Protein AF-A0A0J8R0P9-F1 (afdb_monomer_lite)

Radius of gyration: 19.66 Å; chains: 1; bounding box: 39×36×52 Å

Sequence (130 aa):
MTVRPAFATNIQVQLAQHKATQPESHWIKVVDLDAGGELAGAARWLVYERDPFKEGEEVVADWWPEASMGREFATKTLQQLDAPRGKMARRPHFMEMMPPTHLSPMWRPKGGKYSEGATVKPWETASNEA

Structure (mmCIF, N/CA/C/O backbone):
data_AF-A0A0J8R0P9-F1
#
_entry.id   AF-A0A0J8R0P9-F1
#
loop_
_atom_site.group_PDB
_atom_site.id
_atom_site.type_symbol
_atom_site.label_atom_id
_atom_site.label_alt_id
_atom_site.label_comp_id
_atom_site.label_asym_id
_atom_site.label_entity_id
_atom_site.label_seq_id
_atom_site.pdbx_PDB_ins_code
_atom_site.Cartn_x
_atom_site.Cartn_y
_atom_site.Cartn_z
_atom_site.occupancy
_atom_site.B_iso_or_equiv
_atom_site.auth_seq_id
_atom_site.auth_comp_id
_atom_site.auth_asym_id
_atom_site.auth_atom_id
_atom_site.pdbx_PDB_model_num
ATOM 1 N N . MET A 1 1 ? 15.960 18.352 -10.842 1.00 32.34 1 MET A N 1
ATOM 2 C CA . MET A 1 1 ? 15.691 18.324 -9.389 1.00 32.34 1 MET A CA 1
ATOM 3 C C . MET A 1 1 ? 14.177 18.297 -9.227 1.00 32.34 1 MET A C 1
ATOM 5 O O . MET A 1 1 ? 13.547 19.341 -9.293 1.00 32.34 1 MET A O 1
ATOM 9 N N . THR A 1 2 ? 13.573 17.108 -9.201 1.00 38.44 2 THR A N 1
ATOM 10 C CA . THR A 1 2 ? 12.108 16.968 -9.255 1.00 38.44 2 THR A CA 1
ATOM 11 C C . THR A 1 2 ? 11.535 17.192 -7.860 1.00 38.44 2 THR A C 1
ATOM 13 O O . THR A 1 2 ? 11.933 16.529 -6.903 1.00 38.44 2 THR A O 1
ATOM 16 N N . VAL A 1 3 ? 10.662 18.191 -7.744 1.00 38.06 3 VAL A N 1
ATOM 17 C CA . VAL A 1 3 ? 9.999 18.600 -6.502 1.00 38.06 3 VAL A CA 1
ATOM 18 C C . VAL A 1 3 ? 9.209 17.413 -5.952 1.00 38.06 3 VAL A C 1
ATOM 20 O O . VAL A 1 3 ? 8.414 16.809 -6.668 1.00 38.06 3 VAL A O 1
ATOM 23 N N . ARG A 1 4 ? 9.451 17.062 -4.683 1.00 50.00 4 ARG A N 1
ATOM 24 C CA . ARG A 1 4 ? 8.677 16.038 -3.971 1.00 50.00 4 ARG A CA 1
ATOM 25 C C . ARG A 1 4 ? 7.196 16.426 -4.032 1.00 50.00 4 ARG A C 1
ATOM 27 O O . ARG A 1 4 ? 6.881 17.541 -3.612 1.00 50.00 4 ARG A O 1
ATOM 34 N N . PRO A 1 5 ? 6.279 15.559 -4.490 1.00 44.97 5 PRO A N 1
ATOM 35 C CA . PRO A 1 5 ? 4.869 15.824 -4.274 1.00 44.97 5 PRO A CA 1
ATOM 36 C C . PRO A 1 5 ? 4.635 15.896 -2.764 1.00 44.97 5 PRO A C 1
ATOM 38 O O . PRO A 1 5 ? 5.071 15.024 -2.008 1.00 44.97 5 PRO A O 1
ATOM 41 N N . ALA A 1 6 ? 3.997 16.975 -2.317 1.00 53.84 6 ALA A N 1
ATOM 42 C CA . ALA A 1 6 ? 3.573 17.101 -0.934 1.00 53.84 6 ALA A CA 1
ATOM 43 C C . ALA A 1 6 ? 2.656 15.921 -0.576 1.00 53.84 6 ALA A C 1
ATOM 45 O O . ALA A 1 6 ? 1.973 15.360 -1.434 1.00 53.84 6 ALA A O 1
ATOM 46 N N . PHE A 1 7 ? 2.607 15.557 0.702 1.00 48.81 7 PHE A N 1
ATOM 47 C CA . PHE A 1 7 ? 1.774 14.472 1.227 1.00 48.81 7 PHE A CA 1
ATOM 48 C C . PHE A 1 7 ? 0.326 14.484 0.696 1.00 48.81 7 PHE A C 1
ATOM 50 O O . PHE A 1 7 ? -0.211 13.455 0.289 1.00 48.81 7 PHE A O 1
ATOM 57 N N . ALA A 1 8 ? -0.274 15.676 0.610 1.00 49.56 8 ALA A N 1
ATOM 58 C CA . ALA A 1 8 ? -1.619 15.883 0.080 1.00 49.56 8 ALA A CA 1
ATOM 59 C C . ALA A 1 8 ? -1.775 15.427 -1.384 1.00 49.56 8 ALA A C 1
ATOM 61 O O . ALA A 1 8 ? -2.808 14.872 -1.753 1.00 49.56 8 ALA A O 1
ATOM 62 N N . THR A 1 9 ? -0.743 15.598 -2.211 1.00 60.88 9 THR A N 1
ATOM 63 C CA . THR A 1 9 ? -0.730 15.135 -3.604 1.00 60.88 9 THR A CA 1
ATOM 64 C C . THR A 1 9 ? -0.722 13.610 -3.676 1.00 60.88 9 THR A C 1
ATOM 66 O O . THR A 1 9 ? -1.395 13.034 -4.525 1.00 60.88 9 THR A O 1
ATOM 69 N N . ASN A 1 10 ? -0.023 12.939 -2.757 1.00 63.88 10 ASN A N 1
ATOM 70 C CA . ASN A 1 10 ? 0.034 11.480 -2.733 1.00 63.88 10 ASN A CA 1
ATOM 71 C C . ASN A 1 10 ? -1.337 10.856 -2.405 1.00 63.88 10 ASN A C 1
ATOM 73 O O . ASN A 1 10 ? -1.749 9.911 -3.073 1.00 63.88 10 ASN A O 1
ATOM 77 N N . ILE A 1 11 ? -2.089 11.445 -1.467 1.00 67.38 11 ILE A N 1
ATOM 78 C CA . ILE A 1 11 ? -3.459 11.008 -1.142 1.00 67.38 11 ILE A CA 1
ATOM 79 C C . ILE A 1 11 ? -4.367 11.085 -2.374 1.00 67.38 11 ILE A C 1
ATOM 81 O O . ILE A 1 11 ? -5.100 10.140 -2.659 1.00 67.38 11 ILE A O 1
ATOM 85 N N . GLN A 1 12 ? -4.310 12.190 -3.124 1.00 67.81 12 GLN A N 1
ATOM 86 C CA . GLN A 1 12 ? -5.142 12.363 -4.319 1.00 67.81 12 GLN A CA 1
ATOM 87 C C . GLN A 1 12 ? -4.770 11.371 -5.426 1.00 67.81 12 GLN A C 1
ATOM 89 O O . GLN A 1 12 ? -5.660 10.809 -6.063 1.00 67.81 12 GLN A O 1
ATOM 94 N N . VAL A 1 13 ? -3.475 11.095 -5.609 1.00 72.19 13 VAL A N 1
ATOM 95 C CA . VAL A 1 13 ? -2.995 10.075 -6.554 1.00 72.19 13 VAL A CA 1
ATOM 96 C C . VAL A 1 13 ? -3.515 8.689 -6.172 1.00 72.19 13 VAL A C 1
ATOM 98 O O . VAL A 1 13 ? -4.085 8.000 -7.016 1.00 72.19 13 VAL A O 1
ATOM 101 N N . GLN A 1 14 ? -3.402 8.300 -4.901 1.00 74.00 14 GLN A N 1
ATOM 102 C CA . GLN A 1 14 ? -3.885 6.994 -4.444 1.00 74.00 14 GLN A CA 1
ATOM 103 C C . GLN A 1 14 ? -5.407 6.862 -4.538 1.00 74.00 14 GLN A C 1
ATOM 105 O O . GLN A 1 14 ? -5.912 5.80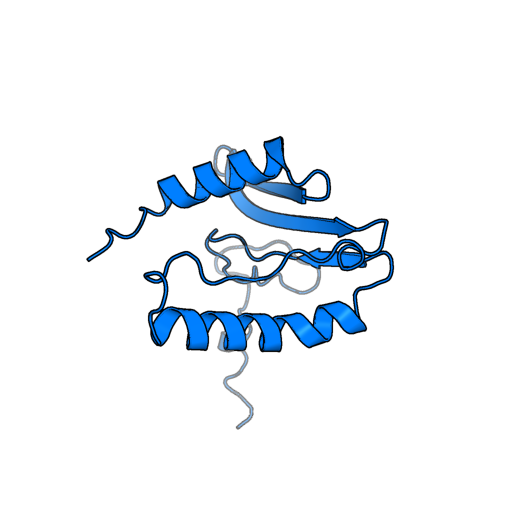2 -4.907 1.00 74.00 14 GLN A O 1
ATOM 110 N N . LEU A 1 15 ? -6.145 7.936 -4.243 1.00 75.12 15 LEU A N 1
ATOM 111 C CA . LEU A 1 15 ? -7.599 7.961 -4.385 1.00 75.12 15 LEU A CA 1
ATOM 112 C C . LEU A 1 15 ? -8.024 7.828 -5.852 1.00 75.12 15 LEU A C 1
ATOM 114 O O . LEU A 1 15 ? -8.968 7.095 -6.151 1.00 75.12 15 LEU A O 1
ATOM 118 N N . ALA A 1 16 ? -7.339 8.521 -6.764 1.00 78.75 16 ALA A N 1
ATOM 119 C CA . ALA A 1 16 ? -7.601 8.420 -8.194 1.00 78.75 16 ALA A CA 1
ATOM 120 C C . ALA A 1 16 ? -7.323 7.001 -8.713 1.00 78.75 16 ALA A C 1
ATOM 122 O O . ALA A 1 16 ? -8.177 6.427 -9.385 1.00 78.75 16 ALA A O 1
ATOM 123 N N . GLN A 1 17 ? -6.188 6.406 -8.333 1.00 74.81 17 GLN A N 1
ATOM 124 C CA . GLN A 1 17 ? -5.841 5.022 -8.678 1.00 74.81 17 GLN A CA 1
ATOM 125 C C . GLN A 1 17 ? -6.872 4.019 -8.152 1.00 74.81 17 GLN A C 1
ATOM 127 O O . GLN A 1 17 ? -7.348 3.174 -8.906 1.00 74.81 17 GLN A O 1
ATOM 132 N N . HIS A 1 18 ? -7.276 4.144 -6.884 1.00 78.56 18 HIS A N 1
ATOM 133 C CA . HIS A 1 18 ? -8.305 3.284 -6.299 1.00 78.56 18 HIS A CA 1
ATOM 134 C C . HIS A 1 18 ? -9.614 3.325 -7.099 1.00 78.56 18 HIS A C 1
ATOM 136 O O . HIS A 1 18 ? -10.188 2.277 -7.380 1.00 78.56 18 HIS A O 1
ATOM 142 N N . LYS A 1 19 ? -10.070 4.520 -7.494 1.00 79.69 19 LYS A N 1
ATOM 143 C CA . LYS A 1 19 ? -11.320 4.683 -8.250 1.00 79.69 19 LYS A CA 1
ATOM 144 C C . LYS A 1 19 ? -11.227 4.200 -9.696 1.00 79.69 19 LYS A C 1
ATOM 146 O O . LYS A 1 19 ? -12.232 3.755 -10.236 1.00 79.69 19 LYS A O 1
ATOM 151 N N . ALA A 1 20 ? -10.069 4.364 -10.331 1.00 79.31 20 ALA A N 1
ATOM 152 C CA . ALA A 1 20 ? -9.927 4.160 -11.767 1.00 79.31 20 ALA A CA 1
ATOM 153 C C . ALA A 1 20 ? -9.479 2.743 -12.139 1.00 79.31 20 ALA A C 1
ATOM 155 O O . ALA A 1 20 ? -9.955 2.209 -13.137 1.00 79.31 20 ALA A O 1
ATOM 156 N N . THR A 1 21 ? -8.549 2.154 -11.382 1.00 74.38 21 THR A N 1
ATOM 157 C CA . THR A 1 21 ? -7.785 0.990 -11.862 1.00 74.38 21 THR A CA 1
ATOM 158 C C . THR A 1 21 ? -7.614 -0.135 -10.846 1.00 74.38 21 THR A C 1
ATOM 160 O O . THR A 1 21 ? -7.014 -1.144 -11.190 1.00 74.38 21 THR A O 1
ATOM 163 N N . GLN A 1 22 ? -8.117 -0.000 -9.611 1.00 76.31 22 GLN A N 1
ATOM 164 C CA . GLN A 1 22 ? -7.904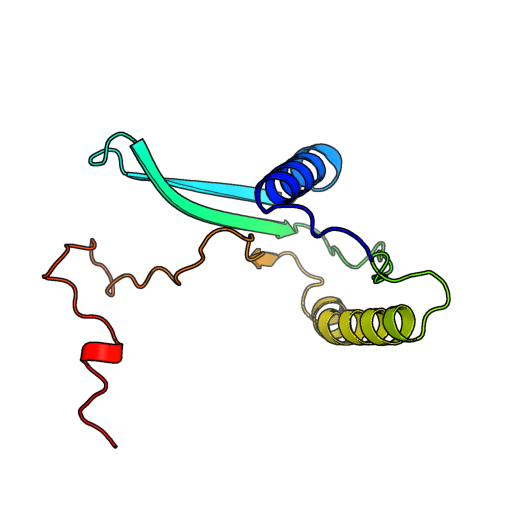 -1.001 -8.551 1.00 76.31 22 GLN A CA 1
ATOM 165 C C . GLN A 1 22 ? -9.214 -1.356 -7.829 1.00 76.31 22 GLN A C 1
ATOM 167 O O . GLN A 1 22 ? -9.419 -0.922 -6.686 1.00 76.31 22 GLN A O 1
ATOM 172 N N . PRO A 1 23 ? -10.114 -2.122 -8.478 1.00 81.69 23 PRO A N 1
ATOM 173 C CA . PRO A 1 23 ? -11.360 -2.584 -7.865 1.00 81.69 23 PRO A CA 1
ATOM 174 C C . PRO A 1 23 ? -11.138 -3.491 -6.644 1.00 81.69 23 PRO A C 1
ATOM 176 O O . PRO A 1 23 ? -12.001 -3.553 -5.774 1.00 81.69 23 PRO A O 1
ATOM 179 N N . GLU A 1 24 ? -9.978 -4.139 -6.534 1.00 85.44 24 GLU A N 1
ATOM 180 C CA . GLU A 1 24 ? -9.578 -4.983 -5.400 1.00 85.44 24 GLU A CA 1
ATOM 181 C C . GLU A 1 24 ? -9.223 -4.168 -4.154 1.00 85.44 24 GLU A C 1
ATOM 183 O O . GLU A 1 24 ? -9.027 -4.722 -3.075 1.00 85.44 24 GLU A O 1
ATOM 188 N N . SER A 1 25 ? -9.065 -2.851 -4.287 1.00 86.38 25 SER A N 1
ATOM 189 C CA . SER A 1 25 ? -8.660 -1.983 -3.190 1.00 86.38 25 SER A CA 1
ATOM 190 C C . SER A 1 25 ? -9.855 -1.626 -2.312 1.00 86.38 25 SER A C 1
ATOM 192 O O . SER A 1 25 ? -10.811 -1.012 -2.763 1.00 86.38 25 SER A O 1
ATOM 194 N N . HIS A 1 26 ? -9.746 -1.882 -1.016 1.00 84.50 26 HIS A N 1
ATOM 195 C CA . HIS A 1 26 ? -10.713 -1.501 0.003 1.00 84.50 26 HIS A CA 1
ATOM 196 C C . HIS A 1 26 ? -10.057 -0.576 1.022 1.00 84.50 26 HIS A C 1
ATOM 198 O O . HIS A 1 26 ? -9.010 -0.886 1.591 1.00 84.50 26 HIS A O 1
ATOM 204 N N . TRP A 1 27 ? -10.689 0.570 1.258 1.00 81.69 27 TRP A N 1
ATOM 205 C CA . TRP A 1 27 ? -10.242 1.551 2.239 1.00 81.69 27 TRP A CA 1
ATOM 206 C C . TRP A 1 27 ? -11.127 1.474 3.472 1.00 81.69 27 TRP A C 1
ATOM 208 O O . TRP A 1 27 ? -12.344 1.648 3.391 1.00 81.69 27 TRP A O 1
ATOM 218 N N . ILE A 1 28 ? -10.502 1.231 4.616 1.00 80.69 28 ILE A N 1
ATOM 219 C CA . ILE A 1 28 ? -11.168 1.143 5.910 1.00 80.69 28 ILE A CA 1
ATOM 220 C C . ILE A 1 28 ? -10.677 2.317 6.748 1.00 80.69 28 ILE A C 1
ATOM 222 O O . ILE A 1 28 ? -9.479 2.588 6.807 1.00 80.69 28 ILE A O 1
ATOM 226 N N . LYS A 1 29 ? -11.601 3.016 7.406 1.00 80.50 29 LYS A N 1
ATOM 227 C CA . LYS A 1 29 ? -11.283 4.076 8.364 1.00 80.50 29 LYS A CA 1
ATOM 228 C C . LYS A 1 29 ? -12.006 3.836 9.678 1.00 80.50 29 LYS A C 1
ATOM 230 O O . LYS A 1 29 ? -13.130 3.340 9.687 1.00 80.50 29 LYS A O 1
ATOM 235 N N . VAL A 1 30 ? -11.367 4.233 10.767 1.00 79.38 30 VAL A N 1
ATOM 236 C CA . VAL A 1 30 ? -11.939 4.252 12.110 1.00 79.38 30 VAL A CA 1
ATOM 237 C C . VAL A 1 30 ? -12.010 5.705 12.547 1.00 79.38 30 VAL A C 1
ATOM 239 O O . VAL A 1 30 ? -11.014 6.422 12.465 1.00 79.38 30 VAL A O 1
ATOM 242 N N . VAL A 1 31 ? -13.189 6.134 12.985 1.00 83.19 31 VAL A N 1
ATOM 243 C CA . VAL A 1 31 ? -13.411 7.466 13.550 1.00 83.19 31 VAL A CA 1
ATOM 244 C C . VAL A 1 31 ? -13.745 7.339 15.029 1.00 83.19 31 VAL A C 1
ATOM 246 O O . VAL A 1 31 ? -14.450 6.406 15.421 1.00 83.19 31 VAL A O 1
ATOM 249 N N . ASP A 1 32 ? -13.218 8.251 15.833 1.00 80.25 32 ASP A N 1
ATOM 250 C CA . ASP A 1 32 ? -13.555 8.379 17.243 1.00 80.25 32 ASP A CA 1
ATOM 251 C C . ASP A 1 32 ? -14.738 9.340 17.379 1.00 80.25 32 ASP A C 1
ATOM 253 O O . ASP A 1 32 ? -14.620 10.539 17.134 1.00 80.25 32 ASP A O 1
ATOM 257 N N . LEU A 1 33 ? -15.906 8.796 17.717 1.00 87.19 33 LEU A N 1
ATOM 258 C CA . LEU A 1 33 ? -17.134 9.580 17.851 1.00 87.19 33 LEU A CA 1
ATOM 259 C C . LEU A 1 33 ? -17.145 10.426 19.129 1.00 87.19 33 LEU A C 1
ATOM 261 O O . LEU A 1 33 ? -17.786 11.476 19.141 1.00 87.19 33 LEU A O 1
ATOM 265 N N . ASP A 1 34 ? -16.422 9.997 20.164 1.00 84.31 34 ASP A N 1
ATOM 266 C CA . ASP A 1 34 ? -16.321 10.712 21.436 1.00 84.31 34 ASP A CA 1
ATOM 267 C C . ASP A 1 34 ? -15.345 11.896 21.311 1.00 84.31 34 ASP A C 1
ATOM 269 O O . ASP A 1 34 ? -15.538 12.935 21.942 1.00 84.31 34 ASP A O 1
ATOM 273 N N . ALA A 1 35 ? -14.360 11.792 20.411 1.00 77.88 35 ALA A N 1
ATOM 274 C CA . ALA A 1 35 ? -13.474 12.883 20.000 1.00 77.88 35 ALA A CA 1
ATOM 275 C C . ALA A 1 35 ? -14.017 13.682 18.795 1.00 77.88 35 ALA A C 1
ATOM 277 O O . ALA A 1 35 ? -13.268 14.095 17.914 1.00 77.88 35 ALA A O 1
ATOM 278 N N . GLY A 1 36 ? -15.335 13.883 18.705 1.00 79.81 36 GLY A N 1
ATOM 279 C CA . GLY A 1 36 ? -15.927 14.757 17.681 1.00 79.81 36 GLY A CA 1
ATOM 280 C C . GLY A 1 36 ? -15.872 14.215 16.246 1.00 79.81 36 GLY A C 1
ATOM 281 O O . GLY A 1 36 ? -16.003 14.983 15.293 1.00 79.81 36 GLY A O 1
ATOM 282 N N . GLY A 1 37 ? -15.706 12.902 16.071 1.00 78.38 37 GLY A N 1
ATOM 283 C CA . GLY A 1 37 ? -15.656 12.249 14.761 1.00 78.38 37 GLY A CA 1
ATOM 284 C C . GLY A 1 37 ? -14.280 12.282 14.093 1.00 78.38 37 GLY A C 1
ATOM 285 O O . GLY A 1 37 ? -14.191 12.066 12.879 1.00 78.38 37 GLY A O 1
ATOM 286 N N . GLU A 1 38 ? -13.216 12.556 14.849 1.00 78.62 38 GLU A N 1
ATOM 287 C CA . GLU A 1 38 ? -11.849 12.587 14.331 1.00 78.62 38 GLU A CA 1
ATOM 288 C C . GLU A 1 38 ? -11.362 11.211 13.849 1.00 78.62 38 GLU A C 1
ATOM 290 O O . GLU A 1 38 ? -11.828 10.155 14.279 1.00 78.62 38 GLU A O 1
ATOM 295 N N . LEU A 1 39 ? -10.413 11.208 12.907 1.00 71.38 39 LEU A N 1
ATOM 296 C CA . LEU A 1 39 ? -9.860 9.982 12.334 1.00 71.38 39 LEU A CA 1
ATOM 297 C C . LEU A 1 39 ? -8.885 9.323 13.320 1.00 71.38 39 LEU A C 1
ATOM 299 O O . LEU A 1 39 ? -7.758 9.781 13.481 1.00 71.38 39 LEU A O 1
ATOM 303 N N . ALA A 1 40 ? -9.289 8.199 13.905 1.00 76.44 40 ALA A N 1
ATOM 304 C CA . ALA A 1 40 ? -8.457 7.414 14.816 1.00 76.44 40 ALA A CA 1
ATOM 305 C C . ALA A 1 40 ? -7.486 6.468 14.084 1.00 76.44 40 ALA A C 1
ATOM 307 O O . ALA A 1 40 ? -6.473 6.057 14.645 1.00 76.44 40 ALA A O 1
ATOM 308 N N . GLY A 1 41 ? -7.791 6.091 12.838 1.00 69.25 41 GLY A N 1
ATOM 309 C CA . GLY A 1 41 ? -6.920 5.238 12.029 1.00 69.25 41 GLY A CA 1
ATOM 310 C C . GLY A 1 41 ? -7.505 4.893 10.664 1.00 69.25 41 GLY A C 1
ATOM 311 O O . GLY A 1 41 ? -8.699 5.069 10.416 1.00 69.25 41 GLY A O 1
ATOM 312 N N . ALA A 1 42 ? -6.661 4.387 9.767 1.00 73.50 42 ALA A N 1
ATOM 313 C CA . ALA A 1 42 ? -7.077 3.898 8.459 1.00 73.50 42 ALA A CA 1
ATOM 314 C C . ALA A 1 42 ? -6.171 2.761 7.980 1.00 73.50 42 ALA A C 1
ATOM 316 O O . ALA A 1 42 ? -4.999 2.692 8.346 1.00 73.50 42 ALA A O 1
ATOM 317 N N . ALA A 1 43 ? -6.723 1.892 7.141 1.00 76.00 43 ALA A N 1
ATOM 318 C CA . ALA A 1 43 ? -6.006 0.817 6.476 1.00 76.00 43 ALA A CA 1
ATOM 319 C C . ALA A 1 43 ? -6.485 0.688 5.031 1.00 76.00 43 ALA A C 1
ATOM 321 O O . ALA A 1 43 ? -7.633 1.008 4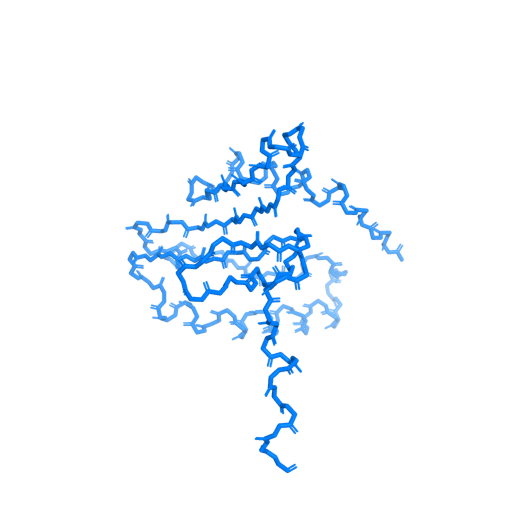.702 1.00 76.00 43 ALA A O 1
ATOM 322 N N . ARG A 1 44 ? -5.596 0.192 4.174 1.00 80.00 44 ARG A N 1
ATOM 323 C CA . ARG A 1 44 ? -5.904 -0.134 2.787 1.00 80.00 44 ARG A CA 1
ATOM 324 C C . ARG A 1 44 ? -5.583 -1.598 2.541 1.00 80.00 44 ARG A C 1
ATOM 326 O O . ARG A 1 44 ? -4.437 -2.019 2.683 1.00 80.00 44 ARG A O 1
ATOM 333 N N . TRP A 1 45 ? -6.590 -2.362 2.149 1.00 85.00 45 TRP A N 1
ATOM 334 C CA . TRP A 1 45 ? -6.443 -3.775 1.819 1.00 85.00 45 TRP A CA 1
ATOM 335 C C . TRP A 1 45 ? -6.698 -3.997 0.339 1.00 85.00 45 TRP A C 1
ATOM 337 O O . TRP A 1 45 ? -7.591 -3.386 -0.236 1.00 85.00 45 TRP A O 1
ATOM 347 N N . LEU A 1 46 ? -5.914 -4.873 -0.268 1.00 85.12 46 LEU A N 1
ATOM 348 C CA . LEU A 1 46 ? -6.131 -5.389 -1.609 1.00 85.12 46 LEU A CA 1
ATOM 349 C C . LEU A 1 46 ? -6.664 -6.815 -1.465 1.00 85.12 46 LEU A C 1
ATOM 351 O O . LEU A 1 46 ? -6.029 -7.658 -0.824 1.00 85.12 46 LEU A O 1
ATOM 355 N N . VAL A 1 47 ? -7.857 -7.058 -1.998 1.00 88.94 47 VAL A N 1
ATOM 356 C CA . VAL A 1 47 ? -8.565 -8.337 -1.916 1.00 88.94 47 VAL A CA 1
ATOM 357 C C . VAL A 1 47 ? -8.531 -8.987 -3.283 1.00 88.94 47 VAL A C 1
ATOM 359 O O . VAL A 1 47 ? -9.292 -8.634 -4.180 1.00 88.94 47 VAL A O 1
ATOM 362 N N . TYR A 1 48 ? -7.630 -9.947 -3.445 1.00 88.12 48 TYR A N 1
ATOM 363 C CA . TYR A 1 48 ? -7.466 -10.639 -4.710 1.00 88.12 48 TYR A CA 1
ATOM 364 C C . TYR A 1 48 ? -8.289 -11.923 -4.710 1.00 88.12 48 TYR A C 1
ATOM 366 O O . TYR A 1 48 ? -8.012 -12.847 -3.947 1.00 88.12 48 TYR A O 1
ATOM 374 N N . GLU A 1 49 ? -9.286 -12.003 -5.591 1.00 89.44 49 GLU A N 1
ATOM 375 C CA . GLU A 1 49 ? -10.069 -13.228 -5.831 1.00 89.44 49 GLU A CA 1
ATOM 376 C C . GLU A 1 49 ? -9.448 -14.130 -6.910 1.00 89.44 49 GLU A C 1
ATOM 378 O O . GLU A 1 49 ? -9.847 -15.281 -7.091 1.00 89.44 49 GLU A O 1
ATOM 383 N N . ARG A 1 50 ? -8.481 -13.601 -7.663 1.00 87.38 50 ARG A N 1
ATOM 384 C CA . ARG A 1 50 ? -7.801 -14.251 -8.794 1.00 87.38 50 ARG A CA 1
ATOM 385 C C . ARG A 1 50 ? -6.307 -13.942 -8.723 1.00 87.38 50 ARG A C 1
ATOM 387 O O . ARG A 1 50 ? -5.920 -13.052 -7.980 1.00 87.38 50 ARG A O 1
ATOM 394 N N . ASP A 1 51 ? -5.482 -14.676 -9.475 1.00 88.44 51 ASP A N 1
ATOM 395 C CA . ASP A 1 51 ? -4.026 -14.456 -9.522 1.00 88.44 51 ASP A CA 1
ATOM 396 C C . ASP A 1 51 ? -3.708 -13.046 -10.061 1.00 88.44 51 ASP A C 1
ATOM 398 O O . ASP A 1 51 ? -3.865 -12.831 -11.269 1.00 88.44 51 ASP A O 1
ATOM 402 N N . PRO A 1 52 ? -3.246 -12.099 -9.218 1.00 82.25 52 PRO A N 1
ATOM 403 C CA . PRO A 1 52 ? -2.971 -10.737 -9.668 1.00 82.25 52 PRO A CA 1
ATOM 404 C C . PRO A 1 52 ? -1.672 -10.637 -10.475 1.00 82.25 52 PRO A C 1
ATOM 406 O O . PRO A 1 52 ? -1.424 -9.631 -11.129 1.00 82.25 52 PRO A O 1
ATOM 409 N N . PHE A 1 53 ? -0.846 -11.687 -10.480 1.00 83.38 53 PHE A N 1
ATOM 410 C CA . PHE A 1 53 ? 0.419 -11.729 -11.215 1.00 83.38 53 PHE A CA 1
ATOM 411 C C . PHE A 1 53 ? 0.275 -12.387 -12.591 1.00 83.38 53 PHE A C 1
ATOM 413 O O . PHE A 1 53 ? 1.272 -12.580 -13.286 1.00 83.38 53 PHE A O 1
ATOM 420 N N . LYS A 1 54 ? -0.943 -12.781 -12.990 1.00 80.75 54 LYS A N 1
ATOM 421 C CA . LYS A 1 54 ? -1.177 -13.507 -14.245 1.00 80.75 54 LYS A CA 1
ATOM 422 C C . LYS A 1 54 ? -0.976 -12.634 -15.482 1.00 80.75 54 LYS A C 1
ATOM 424 O O . LYS A 1 54 ? -0.409 -13.115 -16.458 1.00 80.75 54 LYS A O 1
ATOM 429 N N . GLU A 1 55 ? -1.451 -11.392 -15.441 1.00 73.88 55 GLU A N 1
ATOM 430 C CA . GLU A 1 55 ? -1.322 -10.448 -16.561 1.00 73.88 55 GLU A CA 1
ATOM 431 C C . GLU A 1 55 ? -0.018 -9.642 -16.505 1.00 73.88 55 GLU A C 1
ATOM 433 O O . GLU A 1 55 ? 0.387 -9.102 -17.524 1.00 73.88 55 GLU A O 1
ATOM 438 N N . GLY A 1 56 ? 0.679 -9.667 -15.361 1.00 61.97 56 GLY A N 1
ATOM 439 C CA . GLY A 1 56 ? 2.051 -9.189 -15.199 1.00 61.97 56 GLY A CA 1
ATOM 440 C C . GLY A 1 56 ? 2.250 -7.730 -15.601 1.00 61.97 56 GLY A C 1
ATOM 441 O O . GLY A 1 56 ? 2.704 -7.456 -16.706 1.00 61.97 56 GLY A O 1
ATOM 442 N N . GLU A 1 57 ? 1.998 -6.787 -14.691 1.00 66.38 57 GLU A N 1
ATOM 443 C CA . GLU A 1 57 ? 2.532 -5.435 -14.878 1.00 66.38 57 GLU A CA 1
ATOM 444 C C . GLU A 1 57 ? 4.048 -5.438 -14.662 1.00 66.38 57 GLU A C 1
ATOM 446 O O . GLU A 1 57 ? 4.563 -5.956 -13.665 1.00 66.38 57 GLU A O 1
ATOM 451 N N . GLU A 1 58 ? 4.778 -4.848 -15.608 1.00 74.38 58 GLU A N 1
ATOM 452 C CA . GLU A 1 58 ? 6.208 -4.632 -15.450 1.00 74.38 58 GLU A CA 1
ATOM 453 C C . GLU A 1 58 ? 6.438 -3.534 -14.408 1.00 74.38 58 GLU A C 1
ATOM 455 O O . GLU A 1 58 ? 6.080 -2.371 -14.598 1.00 74.38 58 GLU A O 1
ATOM 460 N N . VAL A 1 59 ? 7.066 -3.897 -13.291 1.00 82.31 59 VAL A N 1
ATOM 461 C CA . VAL A 1 59 ? 7.479 -2.920 -12.284 1.00 82.31 59 VAL A CA 1
ATOM 462 C C . VAL A 1 59 ? 8.656 -2.125 -12.839 1.00 82.31 59 VAL A C 1
ATOM 464 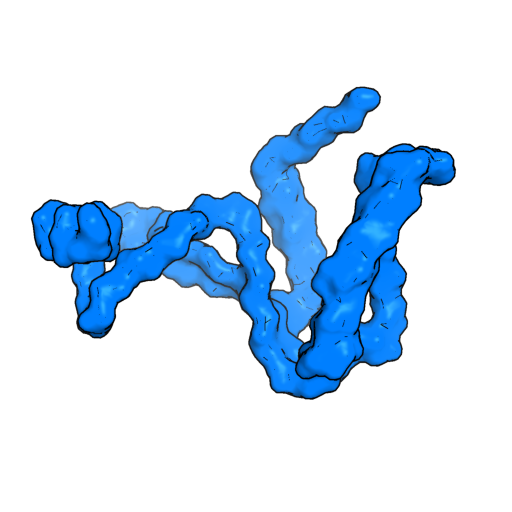O O . VAL A 1 59 ? 9.737 -2.684 -13.030 1.00 82.31 59 VAL A O 1
ATOM 467 N N . VAL A 1 60 ? 8.450 -0.822 -13.056 1.00 88.00 60 VAL A N 1
ATOM 468 C CA . VAL A 1 60 ? 9.459 0.126 -13.550 1.00 88.00 60 VAL A CA 1
ATOM 469 C C . VAL A 1 60 ? 9.544 1.332 -12.613 1.00 88.00 60 VAL A C 1
ATOM 471 O O . VAL A 1 60 ? 8.529 1.917 -12.245 1.00 88.00 60 VAL A O 1
ATOM 474 N N . ALA A 1 61 ? 10.762 1.737 -12.240 1.00 88.12 61 ALA A N 1
ATOM 475 C CA . ALA A 1 61 ? 11.003 2.914 -11.400 1.00 88.12 61 ALA A CA 1
ATOM 476 C C . ALA A 1 61 ? 10.949 4.218 -12.219 1.00 88.12 61 ALA A C 1
ATOM 478 O O . ALA A 1 61 ? 11.962 4.899 -12.410 1.00 88.12 61 ALA A O 1
ATOM 479 N N . ASP A 1 62 ? 9.774 4.545 -12.750 1.00 86.38 62 ASP A N 1
ATOM 480 C CA . ASP A 1 62 ? 9.571 5.632 -13.715 1.00 86.38 62 ASP A CA 1
ATOM 481 C C . ASP A 1 62 ? 9.852 7.050 -13.182 1.00 86.38 62 ASP A C 1
ATOM 483 O O . ASP A 1 62 ? 10.103 7.967 -13.964 1.00 86.38 62 ASP A O 1
ATOM 487 N N . TRP A 1 63 ? 9.918 7.212 -11.860 1.00 82.19 63 TRP A N 1
ATOM 488 C CA . TRP A 1 63 ? 10.306 8.448 -11.175 1.00 82.19 63 TRP A CA 1
ATOM 489 C C . TRP A 1 63 ? 11.791 8.814 -11.323 1.00 82.19 63 TRP A C 1
ATOM 491 O O . TRP A 1 63 ? 12.188 9.923 -10.951 1.00 82.19 63 TRP A O 1
ATOM 501 N N . TRP A 1 64 ? 12.623 7.910 -11.847 1.00 87.50 64 TRP A N 1
ATOM 502 C CA . TRP A 1 64 ? 13.993 8.217 -12.251 1.00 87.50 64 TRP A CA 1
ATOM 503 C C . TRP A 1 64 ? 14.070 8.572 -13.742 1.00 87.50 64 TRP A C 1
ATOM 505 O O . TRP A 1 64 ? 13.345 7.980 -14.551 1.00 87.50 64 TRP A O 1
ATOM 515 N N . PRO A 1 65 ? 14.998 9.471 -14.136 1.00 91.12 65 PRO A N 1
ATOM 516 C CA . PRO A 1 65 ? 15.223 9.790 -15.539 1.00 91.12 65 PRO A CA 1
ATOM 517 C C . PRO A 1 65 ? 15.444 8.533 -16.380 1.00 91.12 65 PRO A C 1
ATOM 519 O O . PRO A 1 65 ? 16.114 7.584 -15.951 1.00 91.12 65 PRO A O 1
ATOM 522 N N . GLU A 1 66 ? 14.875 8.536 -17.579 1.00 91.31 66 GLU A N 1
ATOM 523 C CA . GLU A 1 66 ? 15.041 7.461 -18.549 1.00 91.31 66 GLU A CA 1
ATOM 524 C C . GLU A 1 66 ? 16.526 7.247 -18.884 1.00 91.31 66 GLU A C 1
ATOM 526 O O . GLU A 1 66 ? 17.322 8.186 -18.849 1.00 91.31 66 GLU A O 1
ATOM 531 N N . ALA A 1 67 ? 16.910 5.988 -19.117 1.00 89.31 67 ALA A N 1
ATOM 532 C CA . ALA A 1 67 ? 18.295 5.547 -19.319 1.00 89.31 67 ALA A CA 1
ATOM 533 C C . ALA A 1 67 ? 19.290 5.873 -18.177 1.00 89.31 67 ALA A C 1
ATOM 535 O O . ALA A 1 67 ? 20.496 5.690 -18.340 1.00 89.31 67 ALA A O 1
ATOM 536 N N . SER A 1 68 ? 18.827 6.326 -17.003 1.00 92.56 68 SER A N 1
ATOM 537 C CA . SER A 1 68 ? 19.714 6.549 -15.855 1.00 92.56 68 SER A CA 1
ATOM 538 C C . SER A 1 68 ? 20.053 5.254 -15.114 1.00 92.56 68 SER A C 1
ATOM 540 O O . SER A 1 68 ? 19.207 4.381 -14.917 1.00 92.56 68 SER A O 1
ATOM 542 N N . MET A 1 69 ? 21.281 5.177 -14.593 1.00 93.81 69 MET A N 1
ATOM 543 C CA . MET A 1 69 ? 21.714 4.076 -13.722 1.00 93.81 69 MET A CA 1
ATOM 544 C C . MET A 1 69 ? 20.837 3.956 -12.462 1.00 93.81 69 MET A C 1
ATOM 546 O O . MET A 1 69 ? 20.577 2.853 -11.988 1.00 93.81 69 MET A O 1
ATOM 550 N N . GLY A 1 70 ? 20.325 5.081 -11.944 1.00 91.12 70 GLY A N 1
ATOM 551 C CA . GLY A 1 70 ? 19.389 5.091 -10.817 1.00 91.12 70 GLY A CA 1
ATOM 552 C C . GLY A 1 70 ? 18.064 4.397 -11.143 1.00 91.12 70 GLY A C 1
ATOM 553 O O . GLY A 1 70 ? 17.576 3.614 -10.328 1.00 91.12 70 GLY A O 1
ATOM 554 N N . ARG A 1 71 ? 17.526 4.607 -12.354 1.00 91.31 71 ARG A N 1
ATOM 555 C CA . ARG A 1 71 ? 16.327 3.909 -12.840 1.00 91.31 71 ARG A CA 1
ATOM 556 C C . ARG A 1 71 ? 16.560 2.410 -12.951 1.00 91.31 71 ARG A C 1
ATOM 558 O O . ARG A 1 71 ? 15.730 1.644 -12.469 1.00 91.31 71 ARG A O 1
ATOM 565 N N . GLU A 1 72 ? 17.672 1.994 -13.556 1.00 92.69 72 GLU A N 1
ATOM 566 C CA . GLU A 1 72 ? 17.997 0.572 -13.725 1.00 92.69 72 GLU A CA 1
ATOM 567 C C . GLU A 1 72 ? 18.144 -0.127 -12.367 1.00 92.69 72 GLU A C 1
ATOM 569 O O . GLU A 1 72 ? 17.518 -1.162 -12.124 1.00 92.69 72 GLU A O 1
ATOM 574 N N . PHE A 1 73 ? 18.916 0.471 -11.457 1.00 93.88 73 PHE A N 1
ATOM 575 C CA . PHE A 1 73 ? 19.136 -0.069 -10.120 1.00 93.88 73 PHE A CA 1
ATOM 576 C C . PHE A 1 73 ? 17.833 -0.164 -9.313 1.00 93.88 73 PHE A C 1
ATOM 578 O O . PHE A 1 73 ? 17.528 -1.217 -8.748 1.00 93.88 73 PHE A O 1
ATOM 585 N N . ALA A 1 74 ? 17.042 0.913 -9.275 1.00 91.00 74 ALA A N 1
ATOM 586 C CA . ALA A 1 74 ? 15.778 0.938 -8.543 1.00 91.00 74 ALA A CA 1
ATOM 587 C C . ALA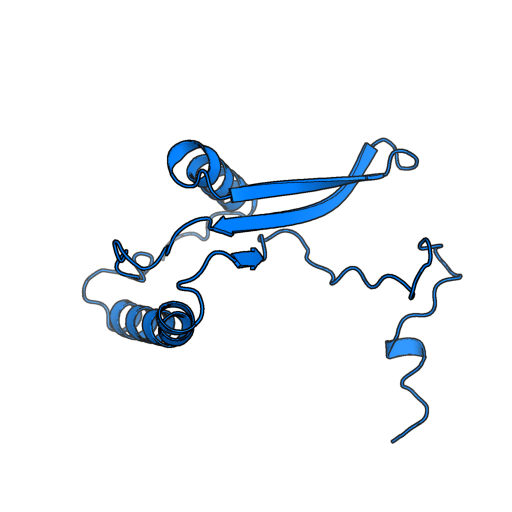 A 1 74 ? 14.768 -0.064 -9.122 1.00 91.00 74 ALA A C 1
ATOM 589 O O . ALA A 1 74 ? 14.139 -0.800 -8.364 1.00 91.00 74 ALA A O 1
ATOM 590 N N . THR A 1 75 ? 14.668 -0.149 -10.451 1.00 91.88 75 THR A N 1
ATOM 591 C CA . THR A 1 75 ? 13.792 -1.105 -11.146 1.00 91.88 75 THR A CA 1
ATOM 592 C C . THR A 1 75 ? 14.156 -2.542 -10.782 1.00 91.88 75 THR A C 1
ATOM 594 O O . THR A 1 75 ? 13.303 -3.283 -10.295 1.00 91.88 75 THR A O 1
ATOM 597 N N . LYS A 1 76 ? 15.436 -2.921 -10.907 1.00 93.19 76 LYS A N 1
ATOM 598 C CA . LYS A 1 76 ? 15.904 -4.268 -10.540 1.00 93.19 76 LYS A CA 1
ATOM 599 C C . LYS A 1 76 ? 15.658 -4.584 -9.066 1.00 93.19 76 LYS A C 1
ATOM 601 O O . LYS A 1 76 ? 15.235 -5.690 -8.741 1.00 93.19 76 LYS A O 1
ATOM 606 N N . THR A 1 77 ? 15.884 -3.614 -8.181 1.00 92.00 77 THR A N 1
ATOM 607 C CA . THR A 1 77 ? 15.656 -3.784 -6.738 1.00 92.00 77 THR A CA 1
ATOM 608 C C . THR A 1 77 ? 14.182 -4.066 -6.447 1.00 92.00 77 THR A C 1
ATOM 610 O O . THR A 1 77 ? 13.864 -5.023 -5.745 1.00 92.00 77 THR A O 1
ATOM 613 N N . LEU A 1 78 ? 13.265 -3.281 -7.019 1.00 87.88 78 LEU A N 1
ATOM 614 C CA . LEU A 1 78 ? 11.826 -3.470 -6.821 1.00 87.88 78 LEU A CA 1
ATOM 615 C C . LEU A 1 78 ? 11.335 -4.799 -7.389 1.00 87.88 78 LEU A C 1
ATOM 617 O O . LEU A 1 78 ? 10.600 -5.511 -6.709 1.00 87.88 78 LEU A O 1
ATOM 621 N N . GLN A 1 79 ? 11.793 -5.168 -8.586 1.00 89.00 79 GLN A N 1
ATOM 622 C CA . GLN A 1 79 ? 11.477 -6.461 -9.193 1.00 89.00 79 GLN A CA 1
ATOM 623 C C . GLN A 1 79 ? 11.936 -7.627 -8.307 1.00 89.00 79 GLN A C 1
ATOM 625 O O . GLN A 1 79 ? 11.201 -8.595 -8.136 1.00 89.00 79 GLN A O 1
ATOM 630 N N . GLN A 1 80 ? 13.118 -7.533 -7.689 1.00 89.69 80 GLN A N 1
ATOM 631 C CA . GLN A 1 80 ? 13.612 -8.557 -6.763 1.00 89.69 80 GLN A CA 1
ATOM 632 C C . GLN A 1 80 ? 12.810 -8.621 -5.459 1.00 89.69 80 GLN A C 1
ATOM 634 O O . GLN A 1 80 ? 12.548 -9.719 -4.970 1.00 89.69 80 GLN A O 1
ATOM 639 N N . LEU A 1 81 ? 12.401 -7.474 -4.909 1.00 85.75 81 LEU A N 1
ATOM 640 C CA . LEU A 1 81 ? 11.547 -7.420 -3.718 1.00 85.75 81 LEU A CA 1
ATOM 641 C C . LEU A 1 81 ? 10.139 -7.971 -3.990 1.00 85.75 81 LEU A C 1
ATOM 643 O O . LEU A 1 81 ? 9.524 -8.554 -3.097 1.00 85.75 81 LEU A O 1
ATOM 647 N N . ASP A 1 82 ? 9.630 -7.808 -5.213 1.00 83.19 82 ASP A N 1
ATOM 648 C CA . ASP A 1 82 ? 8.311 -8.301 -5.622 1.00 83.19 82 ASP A CA 1
ATOM 649 C C . ASP A 1 82 ? 8.325 -9.774 -6.069 1.00 83.19 82 ASP A C 1
ATOM 651 O O . ASP A 1 82 ? 7.361 -10.511 -5.863 1.00 83.19 82 ASP A O 1
ATOM 655 N N . ALA A 1 83 ? 9.441 -10.265 -6.613 1.00 85.56 83 ALA A N 1
ATOM 656 C CA . ALA A 1 83 ? 9.548 -11.619 -7.162 1.00 85.56 83 ALA A CA 1
ATOM 657 C C . ALA A 1 83 ? 9.030 -12.750 -6.240 1.00 85.56 83 ALA A C 1
ATOM 659 O O . ALA A 1 83 ? 8.398 -13.683 -6.750 1.00 85.56 83 ALA A O 1
ATOM 660 N N . PRO A 1 84 ? 9.233 -12.722 -4.904 1.00 86.19 84 PRO A N 1
ATOM 661 C CA . PRO A 1 84 ? 8.636 -13.709 -4.009 1.00 86.19 84 PRO A CA 1
ATOM 662 C C . PRO A 1 84 ? 7.101 -13.689 -4.025 1.00 86.19 84 PRO A C 1
ATOM 664 O O . PRO A 1 84 ? 6.479 -14.754 -3.980 1.00 86.19 84 PRO A O 1
ATOM 667 N N . ARG A 1 85 ? 6.475 -12.509 -4.135 1.00 83.50 85 ARG A N 1
ATOM 668 C CA . ARG A 1 85 ? 5.011 -12.372 -4.190 1.00 83.50 85 ARG A CA 1
ATOM 669 C C . ARG A 1 85 ? 4.456 -13.007 -5.460 1.00 83.50 85 ARG A C 1
ATOM 671 O O . ARG A 1 85 ? 3.534 -13.811 -5.360 1.00 83.50 85 ARG A O 1
ATOM 678 N N . GLY A 1 86 ? 5.109 -12.801 -6.604 1.00 83.56 86 GLY A N 1
ATOM 679 C CA . GLY A 1 86 ? 4.745 -13.467 -7.862 1.00 83.56 86 GLY A CA 1
ATOM 680 C C . GLY A 1 86 ? 4.775 -15.003 -7.807 1.00 83.56 86 GLY A C 1
ATOM 681 O O . GLY A 1 86 ? 4.144 -15.665 -8.629 1.00 83.56 86 GLY A O 1
ATOM 682 N N . LYS A 1 87 ? 5.473 -15.596 -6.827 1.00 85.12 87 LYS A N 1
ATOM 683 C CA . LYS A 1 87 ? 5.498 -17.051 -6.597 1.00 85.12 87 LYS A CA 1
ATOM 684 C C . LYS A 1 87 ? 4.485 -17.503 -5.544 1.00 85.12 87 LYS A C 1
ATOM 686 O O . LYS A 1 87 ? 3.828 -18.522 -5.740 1.00 85.12 87 LYS A O 1
ATOM 691 N N . MET A 1 88 ? 4.378 -16.778 -4.432 1.00 86.31 88 MET A N 1
ATOM 692 C CA . MET A 1 88 ? 3.619 -17.214 -3.249 1.00 86.31 88 MET A CA 1
ATOM 693 C C . MET A 1 88 ? 2.170 -16.713 -3.230 1.00 86.31 88 MET A C 1
ATOM 695 O O . MET A 1 88 ? 1.295 -17.386 -2.690 1.00 86.31 88 MET A O 1
ATOM 699 N N . ALA A 1 89 ? 1.894 -15.561 -3.838 1.00 87.81 89 ALA A N 1
ATOM 700 C CA . ALA A 1 89 ? 0.626 -14.845 -3.736 1.00 87.81 89 ALA A CA 1
ATOM 701 C C . ALA A 1 89 ? -0.245 -15.000 -5.002 1.00 87.81 89 ALA A C 1
ATOM 703 O O . ALA A 1 89 ? -0.941 -14.085 -5.422 1.00 87.81 89 ALA A O 1
ATOM 704 N N . ARG A 1 90 ? -0.219 -16.187 -5.624 1.00 88.19 90 ARG A N 1
ATOM 705 C CA . ARG A 1 90 ? -0.977 -16.486 -6.862 1.00 88.19 90 ARG A CA 1
ATOM 706 C C . ARG A 1 90 ? -2.396 -17.010 -6.624 1.00 88.19 90 ARG A C 1
ATOM 708 O O . ARG A 1 90 ? -3.163 -17.207 -7.560 1.00 88.19 90 ARG A O 1
ATOM 715 N N . ARG A 1 91 ? -2.736 -17.323 -5.375 1.00 88.00 91 ARG A N 1
ATOM 716 C CA . ARG A 1 91 ? -4.065 -17.807 -4.959 1.00 88.00 91 ARG A CA 1
ATOM 717 C C . ARG A 1 91 ? -4.872 -16.648 -4.373 1.00 88.00 91 ARG A C 1
ATOM 719 O O . ARG A 1 91 ? -4.260 -15.638 -4.038 1.00 88.00 91 ARG A O 1
ATOM 726 N N . PRO A 1 92 ? -6.197 -16.783 -4.195 1.00 89.69 92 PRO A N 1
ATOM 727 C CA . PRO A 1 92 ? -6.975 -15.756 -3.515 1.00 89.69 92 PRO A CA 1
ATOM 728 C C . PRO A 1 92 ? -6.387 -15.425 -2.137 1.00 89.69 92 PRO A C 1
ATOM 730 O O . PRO A 1 92 ? -6.118 -16.340 -1.353 1.00 89.69 92 PRO A O 1
ATOM 733 N N . HIS A 1 93 ? -6.132 -14.145 -1.873 1.00 87.31 93 HIS A N 1
ATOM 734 C CA . HIS A 1 93 ? -5.470 -13.685 -0.651 1.00 87.31 93 HIS A CA 1
ATOM 735 C C . HIS A 1 93 ? -5.772 -12.212 -0.355 1.00 87.31 93 HIS A C 1
ATOM 737 O O . HIS A 1 93 ? -6.180 -11.445 -1.227 1.00 87.31 93 HIS A O 1
ATOM 743 N N . PHE A 1 94 ? -5.522 -11.826 0.895 1.00 84.19 94 PHE A N 1
ATOM 744 C CA . PHE A 1 94 ? -5.508 -10.436 1.329 1.00 84.19 94 PHE A CA 1
ATOM 745 C C . PHE A 1 94 ? -4.077 -9.914 1.318 1.00 84.19 94 PHE A C 1
ATOM 747 O O . PHE A 1 94 ? -3.166 -10.571 1.828 1.00 84.19 94 PHE A O 1
ATOM 754 N N . MET A 1 95 ? -3.889 -8.720 0.774 1.00 79.44 95 MET A N 1
ATOM 755 C CA . MET A 1 95 ? -2.645 -7.974 0.883 1.00 79.44 95 MET A CA 1
ATOM 756 C C . MET A 1 95 ? -2.923 -6.660 1.597 1.00 79.44 95 MET A C 1
ATOM 758 O O . MET A 1 95 ? -3.706 -5.835 1.135 1.00 79.44 95 MET A O 1
ATOM 762 N N . GLU A 1 96 ? -2.263 -6.450 2.728 1.00 73.69 96 GLU A N 1
ATOM 763 C CA . GLU A 1 96 ? -2.254 -5.143 3.364 1.00 73.69 96 GLU A CA 1
ATOM 764 C C . GLU A 1 96 ? -1.256 -4.247 2.634 1.00 73.69 96 GLU A C 1
ATOM 766 O O . GLU A 1 96 ? -0.070 -4.565 2.524 1.00 73.69 96 GLU A O 1
ATOM 771 N N . MET A 1 97 ? -1.743 -3.122 2.119 1.00 66.88 97 MET A N 1
ATOM 772 C CA . MET A 1 97 ? -0.883 -2.069 1.607 1.00 66.88 97 MET A CA 1
ATOM 773 C C . MET A 1 97 ? -0.767 -1.018 2.702 1.00 66.88 97 MET A C 1
ATOM 775 O O . MET A 1 97 ? -1.764 -0.377 3.027 1.00 66.88 97 MET A O 1
ATOM 779 N N . MET A 1 98 ? 0.434 -0.815 3.255 1.00 59.19 98 MET A N 1
ATOM 780 C CA . MET A 1 98 ? 0.682 0.321 4.146 1.00 59.19 98 MET A CA 1
ATOM 781 C C . M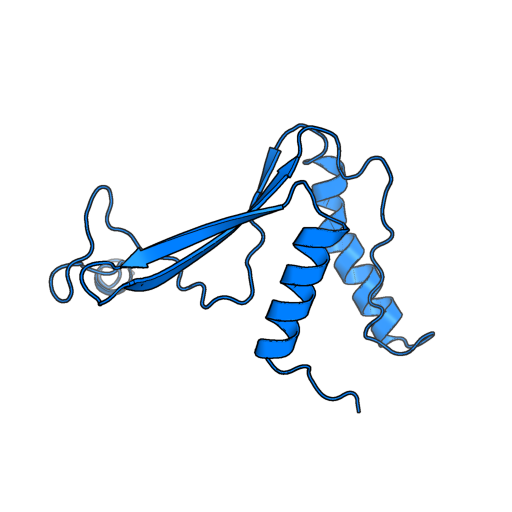ET A 1 98 ? 0.395 1.617 3.375 1.00 59.19 98 MET A C 1
ATOM 783 O O . MET A 1 98 ? 1.161 1.955 2.466 1.00 59.19 98 MET A O 1
ATOM 787 N N . PRO A 1 99 ? -0.672 2.369 3.698 1.00 54.78 99 PRO A N 1
ATOM 788 C CA . PRO A 1 99 ? -0.839 3.693 3.137 1.00 54.78 99 PRO A CA 1
ATOM 789 C C . PRO A 1 99 ? 0.188 4.626 3.801 1.00 54.78 99 PRO A C 1
ATOM 791 O O . PRO A 1 99 ? 0.671 4.342 4.898 1.00 54.78 99 PRO A O 1
ATOM 794 N N . PRO A 1 100 ? 0.477 5.795 3.213 1.00 48.09 100 PRO A N 1
ATOM 795 C CA . PRO A 1 100 ? 1.284 6.832 3.845 1.00 48.09 100 PRO A CA 1
ATOM 796 C C . PRO A 1 100 ? 0.538 7.501 5.012 1.00 48.09 100 PRO A C 1
ATOM 798 O O . PRO A 1 100 ? 0.952 8.538 5.502 1.00 48.09 100 PRO A O 1
ATOM 801 N N . THR A 1 101 ? -0.580 6.960 5.486 1.00 46.47 101 THR A N 1
ATOM 802 C CA . THR A 1 101 ? -1.129 7.365 6.777 1.00 46.47 101 THR A CA 1
ATOM 803 C C . THR A 1 101 ? -0.125 7.044 7.873 1.00 46.47 101 THR A C 1
ATOM 805 O O . THR A 1 101 ? 0.605 6.063 7.766 1.00 46.47 101 THR A O 1
ATOM 808 N N . HIS A 1 102 ? -0.085 7.878 8.913 1.00 43.12 102 HIS A N 1
ATOM 809 C CA . HIS A 1 102 ? 0.717 7.679 10.118 1.00 43.12 102 HIS A CA 1
ATOM 810 C C . HIS A 1 102 ? 0.357 6.318 10.744 1.00 43.12 102 HIS A C 1
ATOM 812 O O . HIS A 1 102 ? -0.491 6.213 11.625 1.00 43.12 102 HIS A O 1
ATOM 818 N N . LEU A 1 103 ? 0.967 5.246 10.245 1.00 42.34 103 LEU A N 1
ATOM 819 C CA . LEU A 1 103 ? 0.927 3.926 10.836 1.00 42.34 103 LEU A CA 1
ATOM 820 C C . LEU A 1 103 ? 1.858 3.993 12.036 1.00 42.34 103 LEU A C 1
ATOM 822 O O . LEU A 1 103 ? 2.998 3.541 12.005 1.00 42.34 103 LEU A O 1
ATOM 826 N N . SER A 1 104 ? 1.352 4.572 13.121 1.00 36.59 104 SER A N 1
ATOM 827 C CA . SER A 1 104 ? 1.648 3.935 14.390 1.00 36.59 104 SER A CA 1
ATOM 828 C C . SER A 1 104 ? 1.043 2.541 14.268 1.00 36.59 104 SER A C 1
ATOM 830 O O . SER A 1 104 ? -0.169 2.461 14.040 1.00 36.59 104 SER A O 1
ATOM 832 N N . PRO A 1 105 ? 1.822 1.444 14.363 1.00 42.25 105 PRO A N 1
ATOM 833 C CA . PRO A 1 105 ? 1.217 0.160 14.665 1.00 42.25 105 PRO A CA 1
ATOM 834 C C . PRO A 1 105 ? 0.331 0.421 15.877 1.00 42.25 105 PRO A C 1
ATOM 836 O O . PRO A 1 105 ? 0.822 0.832 16.930 1.00 42.25 105 PRO A O 1
ATOM 839 N N . MET A 1 106 ? -0.985 0.339 15.685 1.00 42.16 106 MET A N 1
ATOM 840 C CA . MET A 1 106 ? -1.929 0.559 16.764 1.00 42.16 106 MET A CA 1
ATOM 841 C C . MET A 1 106 ? -1.723 -0.593 17.725 1.00 42.16 106 MET A C 1
ATOM 843 O O . MET A 1 106 ? -2.307 -1.665 17.576 1.00 42.16 106 MET A O 1
ATOM 847 N N . TRP A 1 107 ? -0.842 -0.382 18.696 1.00 46.81 107 TRP A N 1
ATOM 848 C CA . TRP A 1 107 ? -0.725 -1.287 19.804 1.00 46.81 107 TRP A CA 1
ATOM 849 C C . TRP A 1 107 ? -2.075 -1.273 20.519 1.00 46.81 107 TRP A C 1
ATOM 851 O O . TRP A 1 107 ? -2.508 -0.262 21.076 1.00 46.81 107 TRP A O 1
ATOM 861 N N . ARG A 1 108 ? -2.777 -2.400 20.424 1.00 50.94 108 ARG A N 1
ATOM 862 C CA . ARG A 1 108 ? -3.977 -2.677 21.197 1.00 50.94 108 ARG A CA 1
ATOM 863 C C . ARG A 1 108 ? -3.594 -3.695 22.267 1.00 50.94 108 ARG A C 1
ATOM 865 O O . ARG A 1 108 ? -3.000 -4.721 21.924 1.00 50.94 108 ARG A O 1
ATOM 872 N N . PRO A 1 109 ? -3.921 -3.454 23.545 1.00 50.22 109 PRO A N 1
ATOM 873 C CA . PRO A 1 109 ? -3.783 -4.485 24.563 1.00 50.22 109 PRO A CA 1
ATOM 874 C C . PRO A 1 109 ? -4.619 -5.705 24.156 1.00 50.22 109 PRO A C 1
ATOM 876 O O . PRO A 1 109 ? -5.681 -5.565 23.541 1.00 50.22 109 PRO A O 1
ATOM 879 N N . LYS A 1 110 ? -4.144 -6.911 24.485 1.00 44.22 110 LYS A N 1
ATOM 880 C CA . LYS A 1 110 ? -4.835 -8.167 24.163 1.00 44.22 110 LYS A CA 1
ATOM 881 C C . LYS A 1 110 ? -6.266 -8.125 24.728 1.00 44.22 110 LYS A C 1
ATOM 883 O O . LYS A 1 110 ? -6.459 -8.276 25.927 1.00 44.22 110 LYS A O 1
ATOM 888 N N . GLY A 1 111 ? -7.253 -7.901 23.856 1.00 55.53 111 GLY A N 1
ATOM 889 C CA . GLY A 1 111 ? -8.679 -7.863 24.199 1.00 55.53 111 GLY A CA 1
ATOM 890 C C . GLY A 1 111 ? -9.218 -6.569 24.835 1.00 55.53 111 GLY A C 1
ATOM 891 O O . GLY A 1 111 ? -10.344 -6.599 25.321 1.00 55.53 111 GLY A O 1
ATOM 892 N N . GLY A 1 112 ? -8.478 -5.450 24.855 1.00 56.03 112 GLY A N 1
ATOM 893 C CA . GLY A 1 112 ? -8.876 -4.238 25.600 1.00 56.03 112 GLY A CA 1
ATOM 894 C C . GLY A 1 112 ? -9.098 -2.968 24.763 1.00 56.03 112 GLY A C 1
ATOM 895 O O . GLY A 1 112 ? -8.473 -2.772 23.718 1.00 56.03 112 GLY A O 1
ATOM 896 N N . LYS A 1 113 ? -9.967 -2.073 25.261 1.00 58.41 113 LYS A N 1
ATOM 897 C CA . LYS A 1 113 ? -10.049 -0.663 24.833 1.00 58.41 113 LYS A CA 1
ATOM 898 C C . LYS A 1 113 ? -8.796 0.090 25.312 1.00 58.41 113 LYS A C 1
ATOM 900 O O . LYS A 1 113 ? -8.260 -0.237 26.366 1.00 58.41 113 LYS A O 1
ATOM 905 N N . TYR A 1 114 ? -8.329 1.073 24.541 1.00 61.12 114 TYR A N 1
ATOM 906 C CA . TYR A 1 114 ? -7.251 1.968 24.973 1.00 61.12 114 TYR A CA 1
ATOM 907 C C . TYR A 1 114 ? -7.809 3.020 25.936 1.00 61.12 114 TYR A C 1
ATOM 909 O O . TYR A 1 114 ? -8.821 3.645 25.628 1.00 61.12 114 TYR A O 1
ATOM 917 N N . SER A 1 115 ? -7.124 3.218 27.057 1.00 68.31 115 SER A N 1
ATOM 918 C CA . SER A 1 115 ? -7.369 4.296 28.015 1.00 68.31 115 SER A CA 1
ATOM 919 C C . SER A 1 115 ? -6.050 5.016 28.299 1.00 68.31 115 SER A C 1
ATOM 921 O O . SER A 1 115 ? -5.077 4.392 28.747 1.00 68.31 115 SER A O 1
ATOM 923 N N . GLU A 1 116 ? -6.000 6.318 28.020 1.00 59.72 116 GLU A N 1
ATOM 924 C CA . GLU A 1 116 ? -4.816 7.151 28.246 1.00 59.72 116 GLU A CA 1
ATOM 925 C C . GLU A 1 116 ? -4.414 7.111 29.733 1.00 59.72 116 GLU A C 1
ATOM 927 O O . GLU A 1 116 ? -5.255 7.224 30.623 1.00 59.72 116 GLU A O 1
ATOM 932 N N . GLY A 1 117 ? -3.137 6.832 30.013 1.00 71.94 117 GLY A N 1
ATOM 933 C CA . GLY A 1 117 ? -2.607 6.662 31.375 1.00 71.94 117 GLY A CA 1
ATOM 934 C C . GLY A 1 117 ? -2.804 5.282 32.026 1.00 71.94 117 GLY A C 1
ATOM 935 O O . GLY A 1 117 ? -2.081 4.969 32.966 1.00 71.94 117 GLY A O 1
ATOM 936 N N . ALA A 1 118 ? -3.709 4.429 31.528 1.00 68.06 118 ALA A N 1
ATOM 937 C CA . ALA A 1 118 ? -3.947 3.084 32.086 1.00 68.06 118 ALA A CA 1
ATOM 938 C C . ALA A 1 118 ? -3.376 1.939 31.228 1.00 68.06 118 ALA A C 1
ATOM 940 O O . ALA A 1 118 ? -3.214 0.815 31.704 1.00 68.06 118 ALA A O 1
ATOM 941 N N . THR A 1 119 ? -3.088 2.200 29.952 1.00 67.00 119 THR A N 1
ATOM 942 C CA . THR A 1 119 ? -2.673 1.160 29.000 1.00 67.00 119 THR A CA 1
ATOM 943 C C . THR A 1 119 ? -1.142 1.067 28.931 1.00 67.00 119 THR A C 1
ATOM 945 O O . THR A 1 119 ? -0.499 2.005 28.466 1.00 67.00 119 THR A O 1
ATOM 948 N N . VAL A 1 120 ? -0.562 -0.055 29.381 1.00 65.00 120 VAL A N 1
ATOM 949 C CA . VAL A 1 120 ? 0.901 -0.253 29.512 1.00 65.00 120 VAL A CA 1
ATOM 950 C C . VAL A 1 120 ? 1.543 -0.677 28.198 1.00 65.00 120 VAL A C 1
ATOM 952 O O . VAL A 1 120 ? 1.266 -1.771 27.703 1.00 65.00 120 VAL A O 1
ATOM 955 N N . LYS A 1 121 ? 2.440 0.140 27.649 1.00 68.44 121 LYS A N 1
ATOM 956 C CA . LYS A 1 121 ? 3.039 -0.138 26.338 1.00 68.44 121 LYS A CA 1
ATOM 957 C C . LYS A 1 121 ? 4.095 -1.257 26.442 1.00 68.44 121 LYS A C 1
ATOM 959 O O . LYS A 1 121 ? 4.767 -1.372 27.467 1.00 68.44 121 LYS A O 1
ATOM 964 N N . PRO A 1 122 ? 4.316 -2.072 25.392 1.00 54.91 122 PRO A N 1
ATOM 965 C CA . PRO A 1 122 ? 5.253 -3.203 25.448 1.00 54.91 122 PRO A CA 1
ATOM 966 C C . PRO A 1 122 ? 6.694 -2.811 25.799 1.00 54.91 122 PRO A C 1
ATOM 968 O O . PRO A 1 122 ? 7.408 -3.555 26.457 1.00 54.91 122 PRO A O 1
ATOM 971 N N . TRP A 1 123 ? 7.126 -1.619 25.391 1.00 65.19 123 TRP A N 1
ATOM 972 C CA . TRP A 1 123 ? 8.462 -1.095 25.695 1.00 65.19 123 TRP A CA 1
ATOM 973 C C . TRP A 1 123 ? 8.586 -0.499 27.102 1.00 65.19 123 TRP A C 1
ATOM 975 O O . TRP A 1 123 ? 9.694 -0.253 27.558 1.00 65.19 123 TRP A O 1
ATOM 985 N N . GLU A 1 124 ? 7.473 -0.290 27.806 1.00 68.50 124 GLU A N 1
ATOM 986 C CA . GLU A 1 124 ? 7.465 0.082 29.228 1.00 68.50 124 GLU A CA 1
ATOM 987 C C . GLU A 1 124 ? 7.551 -1.167 30.128 1.00 68.50 124 GLU A C 1
ATOM 989 O O . GLU A 1 124 ? 7.831 -1.054 31.317 1.00 68.50 124 GLU A O 1
ATOM 994 N N . THR A 1 125 ? 7.342 -2.364 29.562 1.00 61.47 125 THR A N 1
ATOM 995 C CA . THR A 1 125 ? 7.451 -3.663 30.252 1.00 61.47 125 THR A CA 1
ATOM 996 C C . THR A 1 125 ? 8.731 -4.433 29.917 1.00 61.47 125 THR A C 1
ATOM 998 O O . THR A 1 125 ? 9.099 -5.339 30.657 1.00 61.47 125 THR A O 1
ATOM 1001 N N . ALA A 1 126 ? 9.443 -4.059 28.850 1.00 52.81 126 ALA A N 1
ATOM 1002 C CA . ALA A 1 126 ? 10.637 -4.758 28.366 1.00 52.81 126 ALA A CA 1
ATOM 1003 C C . ALA A 1 126 ? 11.942 -4.450 29.140 1.00 52.81 126 ALA A C 1
ATOM 1005 O O . ALA A 1 126 ? 13.011 -4.873 28.714 1.00 52.81 126 ALA A O 1
ATOM 1006 N N . SER A 1 127 ? 11.890 -3.734 30.267 1.00 51.66 127 SER A N 1
ATOM 1007 C CA . SER A 1 127 ? 13.089 -3.336 31.030 1.00 51.66 127 SER A CA 1
ATOM 1008 C C . SER A 1 127 ? 13.646 -4.406 31.980 1.00 51.66 127 SER A C 1
ATOM 1010 O O . SER A 1 127 ? 14.638 -4.136 32.645 1.00 51.66 127 SER A O 1
ATOM 1012 N N . ASN A 1 128 ? 13.033 -5.590 32.085 1.00 49.62 128 ASN A N 1
ATOM 1013 C CA . ASN A 1 128 ? 13.452 -6.646 33.017 1.00 49.62 128 ASN A CA 1
ATOM 1014 C C . ASN A 1 128 ? 13.598 -7.996 32.304 1.00 49.62 128 ASN A C 1
ATOM 1016 O O . ASN A 1 128 ? 12.842 -8.910 32.600 1.00 49.62 128 ASN A O 1
ATOM 1020 N N . GLU A 1 129 ? 14.527 -8.095 31.350 1.00 45.97 129 GLU A N 1
ATOM 1021 C CA . GLU A 1 129 ? 15.265 -9.327 31.001 1.00 45.97 129 GLU A CA 1
ATOM 1022 C C . GLU A 1 129 ? 16.236 -9.036 29.838 1.00 45.97 129 GLU A C 1
ATOM 1024 O O . GLU A 1 129 ? 15.948 -9.315 28.675 1.00 45.97 129 GLU A O 1
ATOM 1029 N N . ALA A 1 130 ? 17.374 -8.416 30.174 1.00 37.62 130 ALA A N 1
ATOM 1030 C CA . ALA A 1 130 ? 18.696 -8.580 29.550 1.00 37.62 130 ALA A CA 1
ATOM 1031 C C . ALA A 1 130 ? 19.748 -7.867 30.412 1.00 37.62 130 ALA A C 1
ATOM 1033 O O . ALA A 1 130 ? 19.581 -6.648 30.648 1.00 37.62 130 ALA A O 1
#

pLDDT: mean 72.82, std 16.25, range [32.34, 93.88]

Foldseek 3Di:
DDDDPPPVVLVVVVVCCCVPPQVQKDKDWDFDVVVVRHTPDIWIKGWDQAFPPPVPDQQWPVVDDPPDPVRVVVSVVVCVVCVVCNVPVGHGDMDTDDDPPPPPVPDDDDVDDDDPPPDQDPVNVPPPDD

Organism: NCBI:txid454286

Secondary structure (DSSP, 8-state):
-PPPPPHHHHHHHHHHHHHHH-TTEEEEEEEETTTTTEEEEEEEEEEESS-TTSS------TTSPTT-HHHHHHHHHHHHHHHHHHHH--SSEEEEE--SS--------TT----TTTS--HHHHTTS--